Protein AF-A0A344UUE1-F1 (afdb_monomer_lite)

Radius of gyration: 16.24 Å; chains: 1; bounding box: 37×21×50 Å

Organism: NCBI:txid2057246

Sequence (62 aa):
MTAGERLRRLRGLWRDLTGESAYEHYLVRHRLEHPDHEPMGERQFWRERARLAENDVAGGCC

Foldseek 3Di:
DDPVVVVVVVVVVCCVVVCVCVVVVQVVVCCVVPVPDDDDDPVVVVVVVVVCVVVVVVPPDD

pLDDT: mean 74.19, std 8.7, range [56.0, 85.12]

Structure (mmCIF, N/CA/C/O backbone):
data_AF-A0A344UUE1-F1
#
_entry.id   AF-A0A344UUE1-F1
#
loop_
_atom_site.group_PDB
_atom_site.id
_atom_site.type_symbol
_atom_site.label_atom_id
_atom_site.label_alt_id
_atom_site.label_comp_id
_atom_site.label_asym_id
_atom_site.label_entity_id
_atom_site.label_seq_id
_atom_site.pdbx_PDB_ins_code
_atom_site.Cartn_x
_atom_site.Cartn_y
_atom_site.Cartn_z
_atom_site.occupancy
_atom_site.B_iso_or_equiv
_atom_site.auth_seq_id
_atom_site.auth_comp_id
_atom_site.auth_asym_id
_atom_site.auth_atom_id
_atom_site.pdbx_PDB_model_num
ATOM 1 N N . MET A 1 1 ? 11.310 3.822 24.282 1.00 56.00 1 MET A N 1
ATOM 2 C CA . MET A 1 1 ? 10.999 3.051 23.058 1.00 56.00 1 MET A CA 1
ATOM 3 C C . MET A 1 1 ? 11.779 1.754 23.093 1.00 56.00 1 MET A C 1
ATOM 5 O O . MET A 1 1 ? 13.001 1.784 23.003 1.00 56.00 1 MET A O 1
ATOM 9 N N . THR A 1 2 ? 11.086 0.642 23.293 1.00 77.44 2 THR A N 1
ATOM 10 C CA . THR A 1 2 ? 11.700 -0.686 23.419 1.00 77.44 2 THR A CA 1
ATOM 11 C C . THR A 1 2 ? 12.039 -1.274 22.044 1.00 77.44 2 THR A C 1
ATOM 13 O O . THR A 1 2 ? 11.472 -0.875 21.022 1.00 77.44 2 THR A O 1
ATOM 16 N N . ALA A 1 3 ? 12.973 -2.228 21.989 1.00 74.06 3 ALA A N 1
ATOM 17 C CA . ALA A 1 3 ? 13.381 -2.874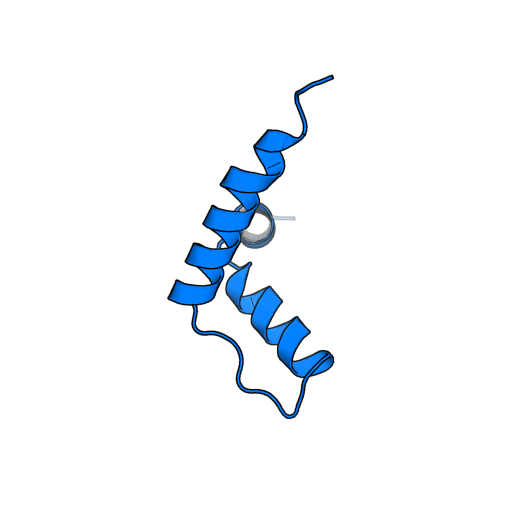 20.736 1.00 74.06 3 ALA A CA 1
ATOM 18 C C . ALA A 1 3 ? 12.196 -3.531 19.993 1.00 74.06 3 ALA A C 1
ATOM 20 O O . ALA A 1 3 ? 12.128 -3.480 18.765 1.00 74.06 3 ALA A O 1
ATOM 21 N N . GLY A 1 4 ? 11.213 -4.061 20.732 1.00 77.88 4 GLY A N 1
ATOM 22 C CA . GLY A 1 4 ? 10.006 -4.672 20.165 1.00 77.88 4 GLY A CA 1
ATOM 23 C C . GLY A 1 4 ? 9.075 -3.683 19.453 1.00 77.88 4 GLY A C 1
ATOM 24 O O . GLY A 1 4 ? 8.518 -4.002 18.403 1.00 77.88 4 GLY A O 1
ATOM 25 N N . GLU A 1 5 ? 8.938 -2.456 19.960 1.00 78.44 5 GLU A N 1
ATOM 26 C CA . GLU A 1 5 ? 8.141 -1.409 19.300 1.00 78.44 5 GLU A CA 1
ATOM 27 C C . GLU A 1 5 ? 8.806 -0.913 18.012 1.00 78.44 5 GLU A C 1
ATOM 29 O O . GLU A 1 5 ? 8.128 -0.636 17.019 1.00 78.44 5 GLU A O 1
ATOM 34 N N . ARG A 1 6 ? 10.144 -0.850 18.003 1.00 74.81 6 ARG A N 1
ATOM 35 C CA . ARG A 1 6 ? 10.927 -0.472 16.821 1.00 74.81 6 ARG A CA 1
ATOM 36 C C . ARG A 1 6 ? 10.799 -1.500 15.703 1.00 74.81 6 ARG A C 1
ATOM 38 O O . ARG A 1 6 ? 10.567 -1.101 14.571 1.00 74.81 6 ARG A O 1
ATOM 45 N N . LEU A 1 7 ? 10.862 -2.794 16.017 1.00 77.88 7 LEU A N 1
ATOM 46 C CA . LEU A 1 7 ? 10.659 -3.882 15.050 1.00 77.88 7 LEU A CA 1
ATOM 47 C C . LEU A 1 7 ? 9.261 -3.855 14.418 1.00 77.88 7 LEU A C 1
ATOM 49 O O . LEU A 1 7 ? 9.131 -4.041 13.212 1.00 77.88 7 LEU A O 1
ATOM 53 N N . ARG A 1 8 ? 8.214 -3.572 15.203 1.00 77.38 8 ARG A N 1
ATOM 54 C CA . ARG A 1 8 ? 6.838 -3.441 14.687 1.00 77.38 8 ARG A CA 1
ATOM 55 C C . ARG A 1 8 ? 6.685 -2.250 13.742 1.00 77.38 8 ARG A C 1
ATOM 57 O O . ARG A 1 8 ? 6.078 -2.395 12.685 1.00 77.38 8 ARG A O 1
ATOM 64 N N . ARG A 1 9 ? 7.268 -1.097 14.092 1.00 77.25 9 ARG A N 1
ATOM 65 C CA . ARG A 1 9 ? 7.285 0.083 13.212 1.00 77.25 9 ARG A CA 1
ATOM 66 C C . ARG A 1 9 ? 8.114 -0.148 11.956 1.00 77.25 9 ARG A C 1
ATOM 68 O O . ARG A 1 9 ? 7.640 0.187 10.879 1.00 77.25 9 ARG A O 1
ATOM 75 N N . LEU A 1 10 ? 9.300 -0.748 12.083 1.00 76.62 10 LEU A N 1
ATOM 76 C CA . LEU A 1 10 ? 10.134 -1.079 10.930 1.00 76.62 10 LEU A CA 1
ATOM 77 C C . LEU A 1 10 ? 9.401 -2.037 10.004 1.00 76.62 10 LEU A C 1
ATOM 79 O O . LEU A 1 10 ? 9.381 -1.777 8.820 1.00 76.62 10 LEU A O 1
ATOM 83 N N . ARG A 1 11 ? 8.751 -3.085 10.522 1.00 73.56 11 ARG A N 1
ATOM 84 C CA . ARG A 1 11 ? 7.966 -4.025 9.710 1.00 73.56 11 ARG A CA 1
ATOM 85 C C . ARG A 1 11 ? 6.781 -3.354 9.019 1.00 73.56 11 ARG A C 1
ATOM 87 O O . ARG A 1 11 ? 6.515 -3.677 7.873 1.00 73.56 11 ARG A O 1
ATOM 94 N N . GLY A 1 12 ? 6.082 -2.435 9.687 1.00 71.19 12 GLY A N 1
ATOM 95 C CA . GLY A 1 12 ? 5.013 -1.647 9.064 1.00 71.19 12 GLY A CA 1
ATOM 96 C C . GLY A 1 12 ? 5.537 -0.767 7.930 1.00 71.19 12 GLY A C 1
ATOM 97 O O . GLY A 1 12 ? 4.989 -0.795 6.835 1.00 71.19 12 GLY A O 1
ATOM 98 N N . LEU A 1 13 ? 6.650 -0.072 8.172 1.00 69.62 13 LEU A N 1
ATOM 99 C CA . LEU A 1 13 ? 7.327 0.752 7.173 1.00 69.62 13 LEU A CA 1
ATOM 100 C 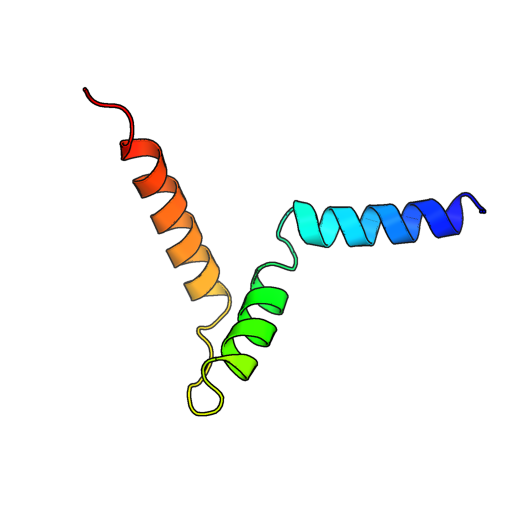C . LEU A 1 13 ? 7.885 -0.095 6.023 1.00 69.62 13 LEU A C 1
ATOM 102 O O . LEU A 1 13 ? 7.765 0.286 4.874 1.00 69.62 13 LEU A O 1
ATOM 106 N N . TRP A 1 14 ? 8.455 -1.263 6.314 1.00 65.38 14 TRP A N 1
ATOM 107 C CA . TRP A 1 14 ? 8.936 -2.211 5.313 1.00 65.38 14 TRP A CA 1
ATOM 108 C C . TRP A 1 14 ? 7.769 -2.755 4.491 1.00 65.38 14 TRP A C 1
ATOM 110 O O . TRP A 1 14 ? 7.872 -2.843 3.287 1.00 65.38 14 TRP A O 1
ATOM 120 N N . ARG A 1 15 ? 6.612 -3.046 5.092 1.00 63.00 15 ARG A N 1
ATOM 121 C CA . ARG A 1 15 ? 5.434 -3.515 4.344 1.00 63.00 15 ARG A CA 1
ATOM 122 C C . ARG A 1 15 ? 4.867 -2.451 3.396 1.00 63.00 15 ARG A C 1
ATOM 124 O O . ARG A 1 15 ? 4.388 -2.788 2.313 1.00 63.00 15 ARG A O 1
ATOM 131 N N . ASP A 1 16 ? 4.964 -1.189 3.802 1.00 61.69 16 ASP A N 1
ATOM 132 C CA . ASP A 1 16 ? 4.607 -0.018 3.000 1.00 61.69 16 ASP A CA 1
ATOM 133 C C . ASP A 1 16 ? 5.638 0.243 1.879 1.00 61.69 16 ASP A C 1
ATOM 135 O O . ASP A 1 16 ? 5.267 0.421 0.722 1.00 61.69 16 ASP A O 1
ATOM 139 N N . LEU A 1 17 ? 6.937 0.142 2.194 1.00 58.41 17 LEU A N 1
ATOM 140 C CA . LEU A 1 17 ? 8.058 0.378 1.272 1.00 58.41 17 LEU A CA 1
ATOM 141 C C . LEU A 1 17 ? 8.297 -0.762 0.270 1.00 58.41 17 LEU A C 1
ATOM 143 O O . LEU A 1 17 ? 8.542 -0.510 -0.905 1.00 58.41 17 LEU A O 1
ATOM 147 N N . THR A 1 18 ? 8.230 -2.019 0.707 1.00 62.31 18 THR A N 1
ATOM 148 C CA . THR A 1 18 ? 8.440 -3.222 -0.124 1.00 62.31 18 THR A CA 1
ATOM 149 C C . THR A 1 18 ? 7.250 -3.467 -1.055 1.00 62.31 18 THR A C 1
ATOM 151 O O . THR A 1 18 ? 7.298 -4.298 -1.962 1.00 62.31 18 THR A O 1
ATOM 154 N N . GLY A 1 19 ? 6.163 -2.720 -0.861 1.00 61.69 19 GLY A N 1
ATOM 155 C CA . GLY A 1 19 ? 4.975 -2.812 -1.683 1.00 61.69 19 GLY A CA 1
ATOM 156 C C . GLY A 1 19 ? 4.167 -4.077 -1.428 1.00 61.69 19 GLY A C 1
ATOM 157 O O . GLY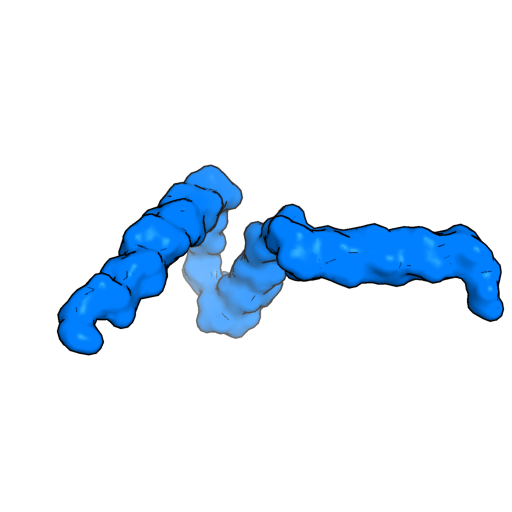 A 1 19 ? 3.225 -4.302 -2.166 1.00 61.69 19 GLY A O 1
ATOM 158 N N . GLU A 1 20 ? 4.449 -4.877 -0.395 1.00 62.00 20 GLU A N 1
ATOM 159 C CA . GLU A 1 20 ? 3.585 -6.007 -0.008 1.00 62.00 20 GLU A CA 1
ATOM 160 C C . GLU A 1 20 ? 2.155 -5.542 0.328 1.00 62.00 20 GLU A C 1
ATOM 162 O O . GLU A 1 20 ? 1.199 -6.266 0.071 1.00 62.00 20 GLU A O 1
ATOM 167 N N . SER A 1 21 ? 1.990 -4.303 0.810 1.00 65.44 21 SER A N 1
ATOM 168 C CA . SER A 1 21 ? 0.680 -3.654 0.990 1.00 65.44 21 SER A CA 1
ATOM 169 C C . SER A 1 21 ? 0.256 -2.758 -0.184 1.00 65.44 21 SER A C 1
ATOM 171 O O . SER A 1 21 ? -0.725 -2.027 -0.067 1.00 65.44 21 SER A O 1
ATOM 173 N N . ALA A 1 22 ? 0.932 -2.813 -1.338 1.00 74.38 22 ALA A N 1
ATOM 174 C CA . ALA A 1 22 ? 0.565 -2.005 -2.506 1.00 74.38 22 ALA A CA 1
ATOM 175 C C . ALA A 1 22 ? -0.849 -2.332 -3.006 1.00 74.38 22 ALA A C 1
ATOM 177 O O . ALA A 1 22 ? -1.580 -1.427 -3.404 1.00 74.38 22 ALA A O 1
ATOM 178 N N . TYR A 1 23 ? -1.254 -3.604 -2.932 1.00 77.94 23 TYR A N 1
ATOM 179 C CA . TYR A 1 23 ? -2.610 -4.011 -3.288 1.00 77.94 23 TYR A CA 1
ATOM 180 C C . TYR A 1 23 ? -3.650 -3.512 -2.271 1.00 77.94 23 TYR A C 1
ATOM 182 O O . TYR A 1 23 ? -4.665 -2.946 -2.662 1.00 77.94 23 TYR A O 1
ATOM 190 N N . GLU A 1 24 ? -3.382 -3.622 -0.964 1.00 79.38 24 GLU A N 1
ATOM 191 C CA . GLU A 1 24 ? -4.263 -3.072 0.082 1.00 79.38 24 GLU A CA 1
ATOM 192 C C . GLU A 1 24 ? -4.433 -1.549 -0.069 1.00 79.38 24 GLU A C 1
ATOM 194 O O . GLU A 1 24 ? -5.548 -1.032 0.006 1.00 79.38 24 GLU A O 1
ATOM 199 N N . HIS A 1 25 ? -3.342 -0.828 -0.343 1.00 79.56 25 HIS A N 1
ATOM 200 C CA . HIS A 1 25 ? -3.372 0.614 -0.581 1.00 79.56 25 HIS A CA 1
ATOM 201 C C . HIS A 1 25 ? -4.134 0.964 -1.871 1.00 79.56 25 HIS A C 1
ATOM 203 O O . HIS A 1 25 ? -4.924 1.910 -1.872 1.00 79.56 25 HIS A O 1
ATOM 209 N N . TYR A 1 26 ? -3.975 0.172 -2.940 1.00 82.00 26 TYR A N 1
ATOM 210 C CA . TYR A 1 26 ? -4.788 0.289 -4.153 1.00 82.00 26 TYR A CA 1
ATOM 211 C C . TYR A 1 26 ? -6.279 0.136 -3.843 1.00 82.00 26 TYR A C 1
ATOM 213 O O . TYR A 1 26 ? -7.062 0.972 -4.276 1.00 82.00 26 TYR A O 1
ATOM 221 N N . LEU A 1 27 ? -6.679 -0.856 -3.041 1.00 82.69 27 LEU A N 1
ATOM 222 C CA . LEU A 1 27 ? -8.083 -1.061 -2.668 1.00 82.69 27 LEU A CA 1
ATOM 223 C C . LEU A 1 27 ? -8.657 0.101 -1.854 1.00 82.69 27 LEU A C 1
ATOM 225 O O . LEU A 1 27 ? -9.790 0.513 -2.096 1.00 82.69 27 LEU A O 1
ATOM 229 N N . VAL A 1 28 ? -7.896 0.629 -0.891 1.00 83.81 28 VAL A N 1
ATOM 230 C CA . VAL A 1 28 ? -8.318 1.800 -0.104 1.00 83.81 28 VAL A CA 1
ATOM 231 C C . VAL A 1 28 ? -8.537 2.995 -1.023 1.00 83.81 28 VAL A C 1
ATOM 233 O O . VAL A 1 28 ? -9.581 3.635 -0.949 1.00 83.81 28 VAL A O 1
ATOM 236 N N . ARG A 1 29 ? -7.586 3.262 -1.922 1.00 81.94 29 ARG A N 1
ATOM 237 C CA . ARG A 1 29 ? -7.691 4.369 -2.870 1.00 81.94 29 ARG A CA 1
ATOM 238 C C . ARG A 1 29 ? -8.849 4.170 -3.850 1.00 81.94 29 ARG A C 1
ATOM 240 O O . ARG A 1 29 ? -9.665 5.067 -4.014 1.00 81.94 29 ARG A O 1
ATOM 247 N N . HIS A 1 30 ? -8.986 2.967 -4.400 1.00 83.62 30 HIS A N 1
ATOM 248 C CA . HIS A 1 30 ? -10.050 2.617 -5.334 1.00 83.62 30 HIS A CA 1
ATOM 249 C C . HIS A 1 30 ? -11.435 2.775 -4.705 1.00 83.62 30 HIS A C 1
ATOM 251 O O . HIS A 1 30 ? -12.328 3.313 -5.340 1.00 83.62 30 HIS A O 1
ATOM 257 N N . ARG A 1 31 ? -11.610 2.402 -3.432 1.00 79.94 31 ARG A N 1
ATOM 258 C CA . ARG A 1 31 ? -12.875 2.618 -2.708 1.00 79.94 31 ARG A CA 1
ATOM 259 C C . ARG A 1 31 ? -13.195 4.092 -2.463 1.00 79.94 31 ARG A C 1
ATOM 261 O O . ARG A 1 31 ? -14.367 4.433 -2.353 1.00 79.94 31 ARG A O 1
ATOM 268 N N . LEU A 1 32 ? -12.178 4.945 -2.335 1.00 81.81 32 LEU A N 1
ATOM 269 C CA . LEU A 1 32 ? -12.362 6.387 -2.164 1.00 81.81 32 LEU A CA 1
ATOM 270 C C . LEU A 1 32 ? -12.675 7.082 -3.495 1.00 81.81 32 LEU A C 1
ATOM 272 O O . LEU A 1 32 ? -13.536 7.954 -3.535 1.00 81.81 32 LEU A O 1
ATOM 276 N N . GLU A 1 33 ? -11.984 6.704 -4.569 1.00 80.25 33 GLU A N 1
ATOM 277 C CA . GLU A 1 33 ? -12.107 7.336 -5.890 1.00 80.25 33 GLU A CA 1
ATOM 278 C C . GLU A 1 33 ? -13.275 6.770 -6.711 1.00 80.25 33 GLU A C 1
ATOM 280 O O . GLU A 1 33 ? -13.926 7.495 -7.462 1.00 80.25 33 GLU A O 1
ATOM 285 N N . HIS A 1 34 ? -13.565 5.479 -6.550 1.00 77.38 34 HIS A N 1
ATOM 286 C CA . HIS A 1 34 ? -14.548 4.733 -7.329 1.00 77.38 34 HIS A CA 1
ATOM 287 C C . HIS A 1 34 ? -15.393 3.824 -6.423 1.00 77.38 34 HIS A C 1
ATOM 289 O O . HIS A 1 34 ? -15.248 2.603 -6.450 1.00 77.38 34 HIS A O 1
ATOM 295 N N . PRO A 1 35 ? -16.316 4.395 -5.628 1.00 72.38 35 PRO A N 1
ATOM 296 C CA . PRO A 1 35 ? -17.186 3.606 -4.755 1.00 72.38 35 PRO A CA 1
ATOM 297 C C . PRO A 1 35 ? -18.153 2.678 -5.515 1.00 72.38 35 PRO A C 1
ATOM 299 O O . PRO A 1 35 ? -18.682 1.748 -4.916 1.00 72.38 35 PRO A O 1
ATOM 302 N N . ASP A 1 36 ? -18.373 2.921 -6.812 1.00 75.75 36 ASP A N 1
ATOM 303 C CA . ASP A 1 36 ? -19.322 2.189 -7.666 1.00 75.75 36 ASP A CA 1
ATOM 304 C C . ASP A 1 36 ? -18.649 1.131 -8.568 1.00 75.75 36 ASP A C 1
ATOM 306 O O . ASP A 1 36 ? -19.316 0.458 -9.348 1.00 75.75 36 ASP A O 1
ATOM 310 N N . HIS A 1 37 ? -17.320 0.974 -8.492 1.00 77.62 37 HIS A N 1
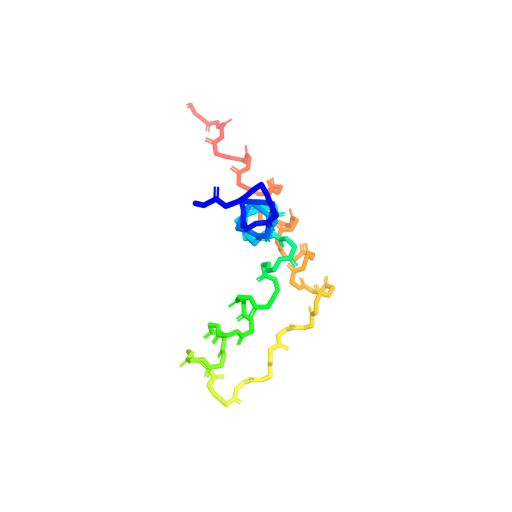ATOM 311 C CA . HIS A 1 37 ? -16.574 0.050 -9.350 1.00 77.62 37 HIS A CA 1
ATOM 312 C C . HIS A 1 37 ? -15.925 -1.076 -8.540 1.00 77.62 37 HIS A C 1
ATOM 314 O O . HIS A 1 37 ? -15.371 -0.852 -7.460 1.00 77.62 37 HIS A O 1
ATOM 320 N N . GLU A 1 38 ? -15.982 -2.304 -9.061 1.00 78.31 38 GLU A N 1
ATOM 321 C CA . GLU A 1 38 ? -15.278 -3.424 -8.441 1.00 78.31 38 GLU A CA 1
ATOM 322 C C . GLU A 1 38 ? -13.765 -3.279 -8.658 1.00 78.31 38 GLU A C 1
ATOM 324 O O . GLU A 1 38 ? -13.314 -3.119 -9.796 1.00 78.31 38 GLU A O 1
ATOM 329 N N . PRO A 1 39 ? -12.951 -3.358 -7.590 1.00 80.94 39 PRO A N 1
ATOM 330 C CA . PRO A 1 39 ? -11.512 -3.236 -7.726 1.00 80.94 39 PRO A CA 1
ATOM 331 C C . PRO A 1 39 ? -10.941 -4.372 -8.571 1.00 80.94 39 PRO A C 1
ATOM 333 O O . PRO A 1 39 ? -11.389 -5.520 -8.506 1.00 80.94 39 PRO A O 1
ATOM 336 N N . MET A 1 40 ? -9.876 -4.075 -9.315 1.00 82.50 40 MET A N 1
ATOM 337 C CA . MET A 1 40 ? -9.145 -5.111 -10.038 1.00 82.50 40 MET A CA 1
ATOM 338 C C . MET A 1 40 ? -8.565 -6.135 -9.061 1.00 82.50 40 MET A C 1
ATOM 340 O O . MET A 1 40 ? -8.018 -5.772 -8.025 1.00 82.50 40 MET A O 1
ATOM 344 N N . GLY A 1 41 ? -8.642 -7.420 -9.413 1.00 82.81 41 GLY A N 1
ATOM 345 C CA . GLY A 1 41 ? -8.076 -8.490 -8.592 1.00 82.81 41 GLY A CA 1
ATOM 346 C C . GLY A 1 41 ? -6.549 -8.411 -8.463 1.00 82.81 41 GLY A C 1
ATOM 347 O O . GLY A 1 41 ? -5.852 -7.969 -9.377 1.00 82.81 41 GLY A O 1
ATOM 348 N N . GLU A 1 42 ? -6.019 -8.933 -7.356 1.00 81.69 42 GLU A N 1
ATOM 349 C CA . GLU A 1 42 ? -4.597 -8.869 -6.973 1.00 81.69 42 GLU A CA 1
ATOM 350 C C . GLU A 1 42 ? -3.629 -9.289 -8.092 1.00 81.69 42 GLU A C 1
ATOM 352 O O . GLU A 1 42 ? -2.657 -8.599 -8.398 1.00 81.69 42 GLU A O 1
ATOM 357 N N . ARG A 1 43 ? -3.923 -10.398 -8.781 1.00 82.56 43 ARG A N 1
ATOM 358 C CA . ARG A 1 43 ? -3.096 -10.884 -9.899 1.00 82.56 43 ARG A CA 1
ATOM 359 C C . ARG A 1 43 ? -3.061 -9.917 -11.084 1.00 82.56 43 ARG A C 1
ATOM 361 O O . ARG A 1 43 ? -2.042 -9.848 -11.768 1.00 82.56 43 ARG A O 1
ATOM 368 N N . GLN A 1 44 ? -4.164 -9.217 -11.354 1.00 83.81 44 GLN A N 1
ATOM 369 C CA . GLN A 1 44 ? -4.228 -8.227 -12.431 1.00 83.81 44 GLN A CA 1
ATOM 370 C C . GLN A 1 44 ? -3.454 -6.969 -12.048 1.00 83.81 44 GLN A C 1
ATOM 372 O O . GLN A 1 44 ? -2.664 -6.490 -12.854 1.00 83.81 44 GLN A O 1
ATOM 377 N N . PHE A 1 45 ? -3.585 -6.518 -10.797 1.00 84.31 45 PHE A N 1
ATOM 378 C CA . PHE A 1 45 ? -2.807 -5.403 -10.260 1.00 84.31 45 PHE A CA 1
ATOM 379 C C . PHE A 1 45 ? -1.297 -5.643 -10.392 1.00 84.31 45 PHE A C 1
ATOM 381 O O . PHE A 1 45 ? -0.570 -4.796 -10.906 1.00 84.31 45 PHE A O 1
ATOM 388 N N . TRP A 1 46 ? -0.818 -6.832 -10.012 1.00 82.44 46 TRP A N 1
ATOM 389 C CA . TRP A 1 46 ? 0.599 -7.170 -10.156 1.00 82.44 46 TRP A CA 1
ATOM 390 C C . TRP A 1 46 ? 1.063 -7.274 -11.602 1.00 82.44 46 TRP A C 1
ATOM 392 O O . TRP A 1 46 ? 2.186 -6.871 -11.904 1.00 82.44 46 TRP A O 1
ATOM 402 N N . ARG A 1 47 ? 0.212 -7.787 -12.495 1.00 85.12 47 ARG A N 1
ATOM 403 C CA . ARG A 1 47 ? 0.515 -7.850 -13.925 1.00 85.12 47 ARG A CA 1
ATOM 404 C C . ARG A 1 47 ? 0.621 -6.454 -14.532 1.00 85.12 47 ARG A C 1
ATOM 406 O O . ARG A 1 47 ? 1.577 -6.204 -15.252 1.00 85.12 47 ARG A O 1
ATOM 413 N N . GLU A 1 48 ? -0.318 -5.560 -14.232 1.00 83.94 48 GLU A N 1
ATOM 414 C CA . GLU A 1 48 ? -0.277 -4.182 -14.731 1.00 83.94 48 GLU A CA 1
ATOM 415 C C . GLU A 1 48 ? 0.917 -3.424 -14.155 1.00 83.94 48 GLU A C 1
ATOM 417 O O . GLU A 1 48 ? 1.618 -2.725 -14.871 1.00 83.94 48 GLU A O 1
ATOM 422 N N . ARG A 1 49 ? 1.242 -3.631 -12.875 1.00 81.19 49 ARG A N 1
ATOM 423 C CA . ARG A 1 49 ? 2.435 -3.027 -12.275 1.00 81.19 49 ARG A CA 1
ATOM 424 C C . ARG A 1 49 ? 3.731 -3.532 -12.915 1.00 81.19 49 ARG A C 1
ATOM 426 O O . ARG A 1 49 ? 4.643 -2.741 -13.120 1.00 81.19 49 ARG A O 1
ATOM 433 N N . ALA A 1 50 ? 3.818 -4.827 -13.225 1.00 82.62 50 ALA A N 1
ATOM 434 C CA . ALA A 1 50 ? 4.949 -5.380 -13.969 1.00 82.62 50 ALA A CA 1
ATOM 435 C C . ALA A 1 50 ? 5.039 -4.765 -15.375 1.00 82.62 50 ALA A C 1
ATOM 437 O O . ALA A 1 50 ? 6.122 -4.341 -15.763 1.00 82.62 50 ALA A O 1
ATOM 438 N N . ARG A 1 51 ? 3.891 -4.604 -16.056 1.00 82.19 51 ARG A N 1
ATOM 439 C CA . ARG A 1 51 ? 3.780 -3.900 -17.344 1.00 82.19 51 ARG A CA 1
ATOM 440 C C . ARG A 1 51 ? 4.202 -2.441 -17.282 1.00 82.19 51 ARG A C 1
ATOM 442 O O . ARG A 1 51 ? 4.836 -1.933 -18.197 1.00 82.19 51 ARG A O 1
ATOM 449 N N . LEU A 1 52 ? 3.857 -1.742 -16.215 1.00 75.56 52 LEU A N 1
ATOM 450 C CA . LEU A 1 52 ? 4.313 -0.376 -16.019 1.00 75.56 52 LEU A CA 1
ATOM 451 C C . LEU A 1 52 ? 5.824 -0.361 -15.793 1.00 75.56 52 LEU A C 1
ATOM 453 O O . LEU A 1 52 ? 6.501 0.407 -16.451 1.00 75.56 52 LEU A O 1
ATOM 457 N N . ALA A 1 53 ? 6.373 -1.257 -14.969 1.00 75.31 53 ALA A N 1
ATOM 458 C CA . ALA A 1 53 ? 7.814 -1.326 -14.719 1.00 75.31 53 ALA A CA 1
ATOM 459 C C . ALA A 1 53 ? 8.648 -1.668 -15.971 1.00 75.31 53 ALA A C 1
ATOM 461 O O . ALA A 1 53 ? 9.737 -1.127 -16.137 1.00 75.31 53 ALA A O 1
ATOM 462 N N . GLU A 1 54 ? 8.156 -2.532 -16.865 1.00 73.19 54 GLU A N 1
ATOM 463 C CA . GLU A 1 54 ? 8.812 -2.805 -18.158 1.00 73.19 54 GLU A CA 1
ATOM 464 C C . GLU A 1 54 ? 8.721 -1.608 -19.124 1.00 73.19 54 GLU A C 1
ATOM 466 O O . GLU A 1 54 ? 9.663 -1.371 -19.876 1.00 73.19 54 GLU A O 1
ATOM 471 N N . ASN A 1 55 ? 7.638 -0.821 -19.078 1.00 69.44 55 ASN A N 1
ATOM 472 C CA . ASN A 1 55 ? 7.467 0.365 -19.926 1.00 69.44 55 ASN A CA 1
ATOM 473 C C . ASN A 1 55 ? 8.158 1.626 -19.366 1.00 69.44 55 ASN A C 1
ATOM 475 O O . ASN A 1 55 ? 8.596 2.470 -20.142 1.00 69.44 55 ASN A O 1
ATOM 479 N N . ASP A 1 56 ? 8.313 1.752 -18.046 1.00 63.25 56 ASP A N 1
ATOM 480 C CA . ASP A 1 56 ? 8.937 2.910 -17.378 1.00 63.25 56 ASP A CA 1
ATOM 481 C C . ASP A 1 56 ? 10.463 2.959 -17.614 1.00 63.25 56 ASP A C 1
ATOM 483 O O . ASP A 1 56 ? 11.080 4.022 -17.599 1.00 63.25 56 ASP A O 1
ATOM 487 N N . VAL A 1 57 ? 11.081 1.819 -17.957 1.00 58.03 57 VAL A N 1
ATOM 488 C CA . VAL A 1 57 ? 12.498 1.734 -18.371 1.00 58.03 57 VAL A CA 1
ATOM 489 C C . VAL A 1 57 ? 12.721 2.207 -19.821 1.00 58.03 57 VAL A C 1
ATOM 491 O O . VAL A 1 57 ? 13.857 2.461 -20.219 1.00 58.03 57 VAL A O 1
ATOM 494 N N . ALA A 1 58 ? 11.664 2.424 -20.613 1.00 56.12 58 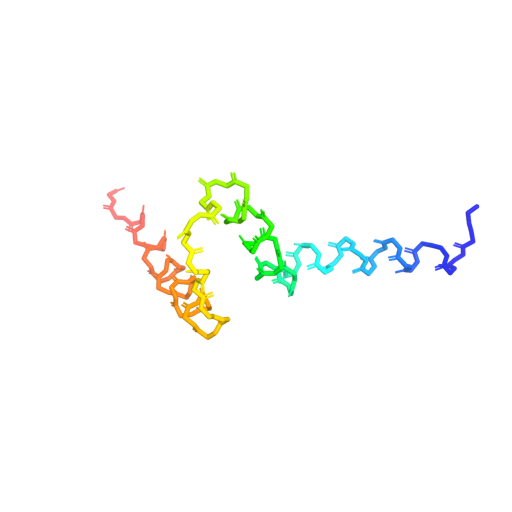ALA A N 1
ATOM 495 C CA . ALA A 1 58 ? 11.783 2.941 -21.981 1.00 56.12 58 ALA A CA 1
ATOM 496 C C . ALA A 1 58 ? 1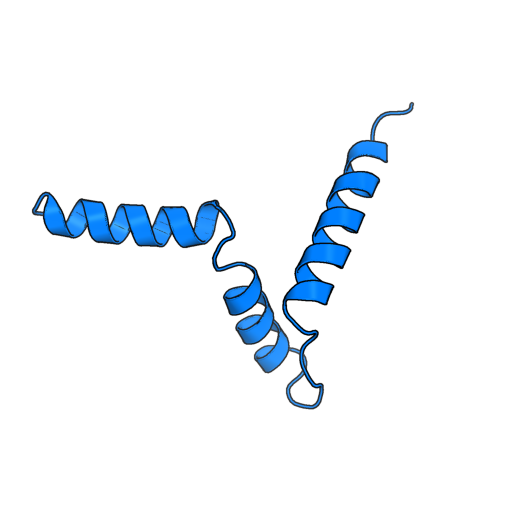1.967 4.475 -22.061 1.00 56.12 58 ALA A C 1
ATOM 498 O O . ALA A 1 58 ? 11.948 5.040 -23.152 1.00 56.12 58 ALA A O 1
ATOM 499 N N . GLY A 1 59 ? 12.187 5.163 -20.932 1.00 56.31 59 GLY A N 1
ATOM 500 C CA . GLY A 1 59 ? 12.531 6.592 -20.888 1.00 56.31 59 GLY A CA 1
ATOM 501 C C . GLY A 1 59 ? 13.986 6.926 -21.257 1.00 56.31 59 GLY A C 1
ATOM 502 O O . GLY A 1 59 ? 14.394 8.078 -21.139 1.00 56.31 59 GLY A O 1
ATOM 503 N N . GLY A 1 60 ? 14.788 5.942 -21.673 1.00 63.28 60 GLY A N 1
ATOM 504 C CA . GLY A 1 60 ? 16.192 6.119 -22.042 1.00 63.28 60 GLY A CA 1
ATOM 505 C C . GLY A 1 60 ? 16.452 5.954 -23.537 1.00 63.28 60 GLY A C 1
ATOM 506 O O . GLY A 1 60 ? 17.130 5.008 -23.921 1.00 63.28 60 GLY A O 1
ATOM 507 N N . CYS A 1 61 ? 15.940 6.849 -24.384 1.00 64.38 61 CYS A N 1
ATOM 508 C CA . CYS A 1 61 ? 16.524 7.067 -25.711 1.00 64.38 61 CYS A CA 1
ATOM 509 C C . CYS A 1 61 ? 16.139 8.441 -26.273 1.00 64.38 61 CYS A C 1
ATOM 511 O O . CYS A 1 61 ? 15.140 8.574 -26.976 1.00 64.38 61 CYS A O 1
ATOM 513 N N . CYS A 1 62 ? 16.941 9.440 -25.906 1.00 58.19 62 CYS A N 1
ATOM 514 C CA . CYS A 1 62 ? 17.511 10.484 -26.762 1.00 58.19 62 CYS A CA 1
ATOM 515 C C . CYS A 1 62 ? 18.718 11.065 -26.017 1.00 58.19 62 CYS A C 1
ATOM 517 O O . CYS A 1 62 ? 18.572 11.335 -24.804 1.00 58.19 62 CYS A O 1
#

InterPro domains:
  IPR007423 Selenoprotein, putative [PF04328] (7-62)

Secondary structure (DSSP, 8-state):
--HHHHHHHHHHHHHHHSSTTHHHHHHHHHHHH-TTSPPPPHHHHHHHHHHHHHHHGGG---